Protein AF-A0A945E842-F1 (afdb_monomer_lite)

Sequence (77 aa):
MRKITTFLLLFIAFSCSTNNEIRGISLKAPLSENIDNFLKFTSKVLAPDGVNTIIFNIGWNYEFKSFPELTGPDALS

Structure (mmCIF, N/CA/C/O backbone):
data_AF-A0A945E842-F1
#
_entry.id   AF-A0A945E842-F1
#
loop_
_atom_site.group_PDB
_atom_site.id
_atom_site.type_symbol
_atom_site.label_atom_id
_atom_site.label_alt_id
_atom_site.label_comp_id
_atom_site.label_asym_id
_atom_site.label_entity_id
_atom_site.label_seq_id
_atom_site.pdbx_PDB_ins_code
_atom_site.Cartn_x
_atom_site.Cartn_y
_atom_site.Cartn_z
_atom_site.occupancy
_atom_site.B_iso_or_equiv
_atom_site.auth_seq_id
_atom_site.auth_comp_id
_atom_site.auth_asym_id
_atom_site.auth_atom_id
_atom_site.pdbx_PDB_model_num
ATOM 1 N N . MET A 1 1 ? 46.221 17.560 -12.458 1.00 62.59 1 MET A N 1
ATOM 2 C CA . MET A 1 1 ? 45.459 16.930 -11.354 1.00 62.59 1 MET A CA 1
ATOM 3 C C . MET A 1 1 ? 44.199 17.716 -10.986 1.00 62.59 1 MET A C 1
ATOM 5 O O . MET A 1 1 ? 43.133 17.132 -11.075 1.00 62.59 1 MET A O 1
ATOM 9 N N . ARG A 1 2 ? 44.262 19.035 -10.721 1.00 68.44 2 ARG A N 1
ATOM 10 C CA . ARG A 1 2 ? 43.087 19.865 -10.350 1.00 68.44 2 ARG A CA 1
ATOM 11 C C . ARG A 1 2 ? 41.878 19.754 -11.301 1.00 68.44 2 ARG A C 1
ATOM 13 O O . ARG A 1 2 ? 40.765 19.598 -10.829 1.00 68.44 2 ARG A O 1
ATOM 20 N N . LYS A 1 3 ? 42.097 19.746 -12.626 1.00 70.38 3 LYS A N 1
ATOM 21 C CA . LYS A 1 3 ? 41.021 19.611 -13.635 1.00 70.38 3 LYS A CA 1
ATOM 22 C C . LYS A 1 3 ? 40.297 18.256 -13.588 1.00 70.38 3 LYS A C 1
ATOM 24 O O . LYS A 1 3 ? 39.096 18.215 -13.805 1.00 70.38 3 LYS A O 1
ATOM 29 N N . ILE A 1 4 ? 41.015 17.174 -13.274 1.00 79.81 4 ILE A N 1
ATOM 30 C CA . ILE A 1 4 ? 40.448 15.819 -13.157 1.00 79.81 4 ILE A CA 1
ATOM 31 C C . ILE A 1 4 ? 39.596 15.733 -11.890 1.00 79.81 4 ILE A C 1
ATOM 33 O O . ILE A 1 4 ? 38.480 15.233 -11.932 1.00 79.81 4 ILE A O 1
ATOM 37 N N . THR A 1 5 ? 40.085 16.301 -10.785 1.00 77.50 5 THR A N 1
ATOM 38 C CA . THR A 1 5 ? 39.333 16.385 -9.528 1.00 77.50 5 THR A CA 1
ATOM 39 C C . THR A 1 5 ? 38.051 17.205 -9.692 1.00 77.50 5 THR A C 1
ATOM 41 O O . THR A 1 5 ? 37.001 16.796 -9.210 1.00 77.50 5 THR A O 1
ATOM 44 N N . THR A 1 6 ? 38.104 18.324 -10.424 1.00 78.75 6 THR A N 1
ATOM 45 C CA . THR A 1 6 ? 36.913 19.130 -10.737 1.00 78.75 6 THR A CA 1
ATOM 46 C C . THR A 1 6 ? 35.913 18.367 -11.607 1.00 78.75 6 THR A C 1
ATOM 48 O O . THR A 1 6 ? 34.717 18.432 -11.348 1.00 78.75 6 THR A O 1
ATOM 51 N N . PHE A 1 7 ? 36.387 17.612 -12.602 1.00 81.69 7 PHE A N 1
ATOM 52 C CA . PHE A 1 7 ? 35.519 16.810 -13.468 1.00 81.69 7 PHE A CA 1
ATOM 53 C C . PHE A 1 7 ? 34.834 15.671 -12.698 1.00 81.69 7 PHE A C 1
ATOM 55 O O . PHE A 1 7 ? 33.641 15.438 -12.866 1.00 81.69 7 PHE A O 1
ATOM 62 N N . LEU A 1 8 ? 35.568 15.018 -11.791 1.00 81.12 8 LEU A N 1
ATOM 63 C CA . LEU A 1 8 ? 35.040 13.969 -10.917 1.00 81.12 8 LEU A CA 1
ATOM 64 C C . LEU A 1 8 ? 33.975 14.511 -9.947 1.00 81.12 8 LEU A C 1
ATOM 66 O O . LEU A 1 8 ? 32.933 13.889 -9.770 1.00 81.12 8 LEU A O 1
ATOM 70 N N . LEU A 1 9 ? 34.200 15.697 -9.370 1.00 80.06 9 LEU A N 1
ATOM 71 C CA . LEU A 1 9 ? 33.225 16.371 -8.503 1.00 80.06 9 LEU A CA 1
ATOM 72 C C . LEU A 1 9 ? 31.938 16.751 -9.250 1.00 80.06 9 LEU A C 1
ATOM 74 O O . LEU A 1 9 ? 30.849 16.574 -8.707 1.00 80.06 9 LEU A O 1
ATOM 78 N N . LEU A 1 10 ? 32.043 17.216 -10.500 1.00 78.50 10 LEU A N 1
ATOM 79 C CA . LEU A 1 10 ? 30.868 17.517 -11.327 1.00 78.50 10 LEU A CA 1
ATOM 80 C C . LEU A 1 10 ? 30.046 16.255 -11.638 1.00 78.50 10 LEU A C 1
ATOM 82 O O . LEU A 1 10 ? 28.819 16.294 -11.611 1.00 78.50 10 LEU A O 1
ATOM 86 N N . PHE A 1 11 ? 30.719 15.132 -11.897 1.00 77.00 11 PHE A N 1
ATOM 87 C CA . PHE A 1 11 ? 30.072 13.857 -12.212 1.00 77.00 11 PHE A CA 1
ATOM 88 C C . PHE A 1 11 ? 29.292 13.287 -11.014 1.00 77.00 11 PHE A C 1
ATOM 90 O O . PHE A 1 11 ? 28.170 12.802 -11.166 1.00 77.00 11 PHE A O 1
ATOM 97 N N . ILE A 1 12 ? 29.845 13.413 -9.803 1.00 77.88 12 ILE A N 1
ATOM 98 C CA . ILE A 1 12 ? 29.179 12.994 -8.559 1.00 77.88 12 ILE A CA 1
ATOM 99 C C . ILE A 1 12 ? 27.937 13.855 -8.291 1.00 77.88 12 ILE A C 1
ATOM 101 O O . ILE A 1 12 ? 26.884 13.315 -7.958 1.00 77.88 12 ILE A O 1
ATOM 105 N N . ALA A 1 13 ? 28.028 15.176 -8.490 1.00 70.75 13 ALA A N 1
ATOM 106 C CA . ALA A 1 13 ? 26.891 16.079 -8.305 1.00 70.75 13 ALA A CA 1
ATOM 107 C C . ALA A 1 13 ? 25.732 15.773 -9.273 1.00 70.75 13 ALA A C 1
ATOM 109 O O . ALA A 1 13 ? 24.572 15.836 -8.876 1.00 70.75 13 ALA A O 1
ATOM 110 N N . PHE A 1 14 ? 26.034 15.378 -10.515 1.00 66.62 14 PHE A N 1
ATOM 111 C CA . PHE A 1 14 ? 25.018 15.011 -11.509 1.00 66.62 14 PHE A CA 1
ATOM 112 C C . PHE A 1 14 ? 24.324 13.670 -11.204 1.00 66.62 14 PHE A C 1
ATOM 114 O O . PHE A 1 14 ? 23.173 13.461 -11.575 1.00 66.62 14 PHE A O 1
ATOM 121 N N . SER A 1 15 ? 25.005 12.767 -10.494 1.00 66.75 15 SER A N 1
ATOM 122 C CA . SER A 1 15 ? 24.499 11.425 -10.164 1.00 66.75 15 SER A CA 1
ATOM 123 C C . SER A 1 15 ? 23.495 11.421 -9.001 1.00 66.75 15 SER A C 1
ATOM 125 O O . SER A 1 15 ? 22.813 10.424 -8.776 1.00 66.75 15 SER A O 1
ATOM 127 N N . CYS A 1 16 ? 23.394 12.523 -8.251 1.00 57.50 16 CYS A N 1
ATOM 128 C CA . CYS A 1 16 ? 22.541 12.636 -7.070 1.00 57.50 16 CYS A CA 1
ATOM 129 C C . CYS A 1 16 ? 21.233 13.369 -7.403 1.00 57.50 16 CYS A C 1
ATOM 131 O O . CYS A 1 16 ? 20.965 14.458 -6.907 1.00 57.50 16 CYS A O 1
ATOM 133 N N . SER A 1 17 ? 20.415 12.786 -8.276 1.00 60.22 17 SER A N 1
ATOM 134 C CA . SER A 1 17 ? 19.029 13.224 -8.474 1.00 60.22 17 SER A CA 1
ATOM 135 C C . SER A 1 17 ? 18.106 12.105 -8.000 1.00 60.22 17 SER A C 1
ATOM 137 O O . SER A 1 17 ? 17.744 11.222 -8.771 1.00 60.22 17 SER A O 1
ATOM 139 N N . THR A 1 18 ? 17.769 12.090 -6.707 1.00 65.31 18 THR A N 1
ATOM 140 C CA . THR A 1 18 ? 16.731 11.187 -6.190 1.00 65.31 18 THR A CA 1
ATOM 141 C C . THR A 1 18 ? 15.376 11.829 -6.463 1.00 65.31 18 THR A C 1
ATOM 143 O O . THR A 1 18 ? 14.992 12.810 -5.830 1.00 65.31 18 THR A O 1
ATOM 146 N N . ASN A 1 19 ? 14.672 11.330 -7.480 1.00 66.19 19 ASN A N 1
ATOM 147 C CA . ASN A 1 19 ? 13.332 11.807 -7.790 1.00 66.19 19 ASN A CA 1
ATOM 148 C C . ASN A 1 19 ? 12.344 11.174 -6.794 1.00 66.19 19 ASN A C 1
ATOM 150 O O . ASN A 1 19 ? 11.828 10.084 -7.024 1.00 66.19 19 ASN A O 1
ATOM 154 N N . ASN A 1 20 ? 12.139 11.837 -5.653 1.00 72.12 20 ASN A N 1
ATOM 155 C CA . ASN A 1 20 ? 11.232 11.409 -4.579 1.00 72.12 20 ASN A CA 1
ATOM 156 C C . ASN A 1 20 ? 9.780 11.843 -4.845 1.00 72.12 20 ASN A C 1
ATOM 158 O O . ASN A 1 20 ? 9.059 12.233 -3.926 1.00 72.12 20 ASN A O 1
ATOM 162 N N . GLU A 1 21 ? 9.354 11.834 -6.107 1.00 90.56 21 GLU A N 1
ATOM 163 C CA . GLU A 1 21 ? 7.980 12.167 -6.457 1.00 90.56 21 GLU A CA 1
ATOM 164 C C . GLU A 1 21 ? 7.023 11.107 -5.896 1.00 90.56 21 GLU A C 1
ATOM 166 O O . GLU A 1 21 ? 7.243 9.896 -6.014 1.00 90.56 21 GLU A O 1
ATOM 171 N N . ILE A 1 22 ? 5.938 11.563 -5.272 1.00 92.62 22 ILE A N 1
ATOM 172 C CA . ILE A 1 22 ? 4.863 10.679 -4.834 1.00 92.62 22 ILE A CA 1
ATOM 173 C C . ILE A 1 22 ? 4.089 10.249 -6.077 1.00 92.62 22 ILE A C 1
ATOM 175 O O . ILE A 1 22 ? 3.380 11.044 -6.691 1.00 92.62 22 ILE A O 1
ATOM 179 N N . ARG A 1 23 ? 4.190 8.967 -6.422 1.00 94.50 23 ARG A N 1
ATOM 180 C CA . ARG A 1 23 ? 3.414 8.343 -7.495 1.00 94.50 23 ARG A CA 1
ATOM 181 C C . ARG A 1 23 ? 2.336 7.498 -6.843 1.00 94.50 23 ARG A C 1
ATOM 183 O O . ARG A 1 23 ? 2.546 6.328 -6.523 1.00 94.50 23 ARG A O 1
ATOM 190 N N . GLY A 1 24 ? 1.220 8.161 -6.554 1.00 94.69 24 GLY A N 1
ATOM 191 C CA . GLY A 1 24 ? 0.124 7.616 -5.763 1.00 94.69 24 GLY A CA 1
ATOM 192 C C . GLY A 1 24 ? -1.033 7.058 -6.590 1.00 94.69 24 GLY A C 1
ATOM 193 O O . GLY A 1 24 ? -1.322 7.551 -7.677 1.00 94.69 24 GLY A O 1
ATOM 194 N N . ILE A 1 25 ? -1.743 6.077 -6.029 1.00 95.81 25 ILE A N 1
ATOM 195 C CA . ILE A 1 25 ? -3.047 5.606 -6.518 1.00 95.81 25 ILE A CA 1
ATOM 196 C C . ILE A 1 25 ? -4.052 5.517 -5.360 1.00 95.81 25 ILE A C 1
ATOM 198 O O . ILE A 1 25 ? -3.686 5.171 -4.237 1.00 95.81 25 ILE A O 1
ATOM 202 N N . SER A 1 26 ? -5.324 5.828 -5.626 1.00 95.94 26 SER A N 1
ATOM 203 C CA . SER A 1 26 ? -6.427 5.672 -4.667 1.00 95.94 26 SER A CA 1
ATOM 204 C C . SER A 1 26 ? -7.326 4.520 -5.101 1.00 95.94 26 SER A C 1
ATOM 206 O O . SER A 1 26 ? -7.796 4.500 -6.238 1.00 95.94 26 SER A O 1
ATOM 208 N N . LEU A 1 27 ? -7.540 3.547 -4.215 1.00 93.44 27 LEU A N 1
ATOM 209 C CA . LEU A 1 27 ? -8.304 2.328 -4.495 1.00 93.44 27 LEU A CA 1
ATOM 210 C C . LEU A 1 27 ? -9.205 1.976 -3.308 1.00 93.44 27 LEU A C 1
ATOM 212 O O . LEU A 1 27 ? -8.963 2.398 -2.176 1.00 93.44 27 LEU A O 1
ATOM 216 N N . LYS A 1 28 ? -10.254 1.188 -3.548 1.00 90.88 28 LYS A N 1
ATOM 217 C CA . LYS A 1 28 ? -10.995 0.539 -2.459 1.00 90.88 28 LYS A CA 1
ATOM 218 C C . LYS A 1 28 ? -10.113 -0.545 -1.834 1.00 90.88 28 LYS A C 1
ATOM 220 O O . LYS A 1 28 ? -9.372 -1.212 -2.556 1.00 90.88 28 LYS A O 1
ATOM 225 N N . ALA A 1 29 ? -10.188 -0.716 -0.515 1.00 89.50 29 ALA A N 1
ATOM 226 C CA . ALA A 1 29 ? -9.521 -1.838 0.138 1.00 89.50 29 ALA A CA 1
ATOM 227 C C . ALA A 1 29 ? -10.024 -3.177 -0.444 1.00 89.50 29 ALA A C 1
ATOM 229 O O . ALA A 1 29 ? -11.219 -3.291 -0.751 1.00 89.50 29 ALA A O 1
ATOM 230 N N . PRO A 1 30 ? -9.139 -4.171 -0.647 1.00 90.00 30 PRO A N 1
ATOM 231 C CA . PRO A 1 30 ? -9.555 -5.475 -1.146 1.00 90.00 30 PRO A CA 1
ATOM 232 C C . PRO A 1 30 ? -10.466 -6.168 -0.128 1.00 90.00 30 PRO A C 1
ATOM 234 O O . PRO A 1 30 ? -10.343 -5.953 1.071 1.00 90.00 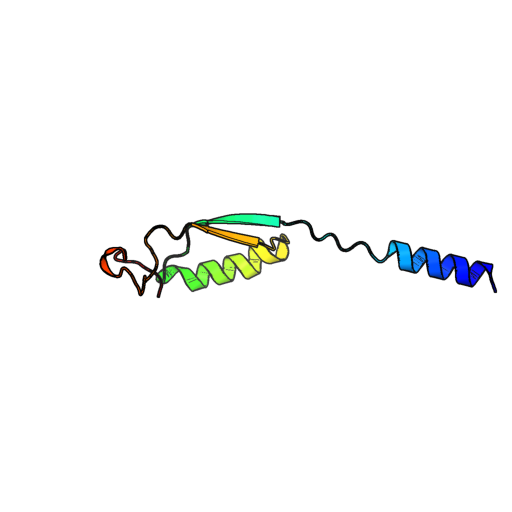30 PRO A O 1
ATOM 237 N N . LEU A 1 31 ? -11.367 -7.026 -0.599 1.00 87.25 31 LEU A N 1
ATOM 238 C CA . LEU A 1 31 ? -12.049 -7.973 0.287 1.00 87.25 31 LEU A CA 1
ATOM 239 C C . LEU A 1 31 ? -11.071 -9.078 0.703 1.00 87.25 31 LEU A C 1
ATOM 241 O O . LEU A 1 31 ? -10.118 -9.353 -0.033 1.00 87.25 31 LEU A O 1
ATOM 245 N N . SER A 1 32 ? -11.337 -9.751 1.824 1.00 87.31 32 SER A N 1
ATOM 246 C CA . SER A 1 32 ? -10.506 -10.854 2.333 1.00 87.31 32 SER A CA 1
ATOM 247 C C . SER A 1 32 ? -10.246 -11.935 1.276 1.00 87.31 32 SER A C 1
ATOM 249 O O . SER A 1 32 ? -9.115 -12.383 1.103 1.00 87.31 32 SER A O 1
ATOM 251 N N . GLU A 1 33 ? -11.262 -12.280 0.481 1.00 90.25 33 GLU A N 1
ATOM 252 C CA . GLU A 1 33 ? -11.165 -13.243 -0.629 1.00 90.25 33 GLU A CA 1
ATOM 253 C C . GLU A 1 33 ? -10.244 -12.798 -1.784 1.00 90.25 33 GLU A C 1
ATOM 255 O O . GLU A 1 33 ? -9.788 -13.620 -2.575 1.00 90.25 33 GLU A O 1
ATOM 260 N N . ASN A 1 34 ? -9.947 -11.500 -1.891 1.00 91.75 34 ASN A N 1
ATOM 261 C CA . ASN A 1 34 ? -9.209 -10.903 -3.004 1.00 91.75 34 ASN A CA 1
ATOM 262 C C . ASN A 1 34 ? -7.791 -10.448 -2.627 1.00 91.75 34 ASN A C 1
ATOM 264 O O . ASN A 1 34 ? -7.106 -9.859 -3.468 1.00 91.75 34 ASN A O 1
ATOM 268 N N . ILE A 1 35 ? -7.322 -10.734 -1.407 1.00 91.62 35 ILE A N 1
ATOM 269 C CA . ILE A 1 35 ? -5.983 -10.339 -0.936 1.00 91.62 35 ILE A CA 1
ATOM 270 C C . ILE A 1 35 ? -4.888 -10.863 -1.873 1.00 91.62 35 ILE A C 1
ATOM 272 O O . ILE A 1 35 ? -4.031 -10.092 -2.304 1.00 91.62 35 ILE A O 1
ATOM 276 N N . ASP A 1 36 ? -4.944 -12.130 -2.283 1.00 96.25 36 ASP A N 1
ATOM 277 C CA . ASP A 1 36 ? -3.932 -12.715 -3.174 1.00 96.25 36 ASP A CA 1
ATOM 278 C C . ASP A 1 36 ? -3.883 -1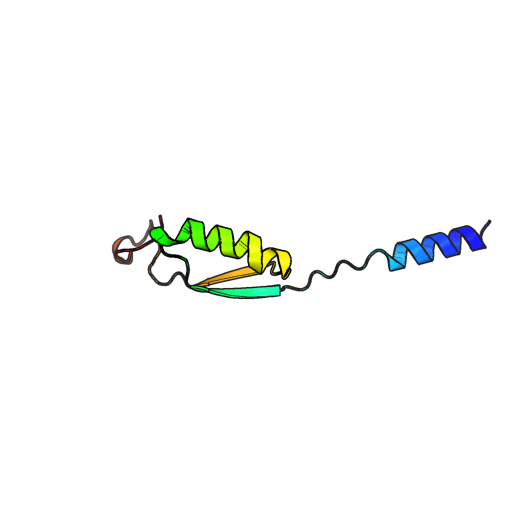2.033 -4.546 1.00 96.25 36 ASP A C 1
ATOM 280 O O . ASP A 1 36 ? -2.810 -11.822 -5.121 1.00 96.25 36 ASP A O 1
ATOM 284 N N . ASN A 1 37 ? -5.047 -11.669 -5.085 1.00 96.88 37 ASN A N 1
ATOM 285 C CA . ASN A 1 37 ? -5.139 -10.946 -6.350 1.00 96.88 37 ASN A CA 1
ATOM 286 C C . ASN A 1 37 ? -4.602 -9.523 -6.203 1.00 96.88 37 ASN A C 1
ATOM 288 O O . ASN A 1 37 ? -3.871 -9.054 -7.076 1.00 96.88 37 ASN A O 1
ATOM 292 N N . PHE A 1 38 ? -4.893 -8.868 -5.078 1.00 94.88 38 PHE A N 1
ATOM 293 C CA . PHE A 1 38 ? -4.339 -7.562 -4.756 1.00 94.88 38 PHE A CA 1
ATOM 294 C C . PHE A 1 38 ? -2.807 -7.608 -4.645 1.00 94.88 38 PHE A C 1
ATOM 296 O O . PHE A 1 38 ? -2.133 -6.793 -5.268 1.00 94.88 38 PHE A O 1
ATOM 303 N N . LEU A 1 39 ? -2.235 -8.600 -3.955 1.00 96.31 39 LEU A N 1
ATOM 304 C CA . LEU A 1 39 ? -0.780 -8.773 -3.845 1.00 96.31 39 LEU A CA 1
ATOM 305 C C . LEU A 1 39 ? -0.114 -9.056 -5.202 1.00 96.31 39 LEU A C 1
ATOM 307 O O . LEU A 1 39 ? 0.985 -8.574 -5.492 1.00 96.31 39 LEU A O 1
ATOM 311 N N . LYS A 1 40 ? -0.777 -9.815 -6.080 1.00 98.25 40 LYS A N 1
ATOM 312 C CA . LYS A 1 40 ? -0.309 -10.006 -7.461 1.00 98.25 40 LYS A CA 1
ATOM 313 C C . LYS A 1 40 ? -0.371 -8.702 -8.253 1.00 98.25 40 LYS A C 1
ATOM 315 O O . LYS A 1 40 ? 0.558 -8.414 -8.997 1.00 98.25 40 LYS A O 1
ATOM 320 N N . PHE A 1 41 ? -1.430 -7.912 -8.094 1.00 97.00 41 PHE A N 1
ATOM 321 C CA . PHE A 1 41 ? -1.581 -6.622 -8.762 1.00 97.00 41 PHE A CA 1
ATOM 322 C C . PHE A 1 41 ? -0.521 -5.610 -8.305 1.00 97.00 41 PHE A C 1
ATOM 324 O O . PHE A 1 41 ? 0.123 -4.979 -9.142 1.00 97.00 41 PHE A O 1
ATOM 331 N N . THR A 1 42 ? -0.263 -5.500 -6.999 1.00 96.00 42 THR A N 1
ATOM 332 C CA . THR A 1 42 ? 0.771 -4.597 -6.474 1.00 96.00 42 THR A CA 1
ATOM 333 C C . THR A 1 42 ? 2.157 -4.973 -6.989 1.00 96.00 42 THR A C 1
ATOM 335 O O . THR A 1 42 ? 2.881 -4.114 -7.483 1.00 96.00 42 THR A O 1
ATOM 338 N N . SER A 1 43 ? 2.511 -6.258 -6.936 1.00 97.44 43 SER A N 1
ATOM 339 C CA . SER A 1 43 ? 3.842 -6.734 -7.331 1.00 97.44 43 SER A CA 1
ATOM 340 C C . SER A 1 43 ? 4.073 -6.761 -8.842 1.00 97.44 43 SER A C 1
ATOM 342 O O . SER A 1 43 ? 5.183 -6.478 -9.286 1.00 97.44 43 SER A O 1
ATOM 344 N N . LYS A 1 44 ? 3.058 -7.106 -9.643 1.00 98.31 44 LYS A N 1
ATOM 345 C CA . LYS A 1 44 ? 3.208 -7.287 -11.098 1.00 98.31 44 LYS A CA 1
ATOM 346 C C . LYS A 1 44 ? 2.812 -6.074 -11.928 1.00 98.31 44 LYS A C 1
ATOM 348 O O . LYS A 1 44 ? 3.180 -6.030 -13.096 1.00 98.31 44 LYS A O 1
ATOM 353 N N . VAL A 1 45 ? 2.054 -5.136 -11.362 1.00 97.12 45 VAL A N 1
ATOM 354 C CA . VAL A 1 45 ? 1.560 -3.958 -12.088 1.00 97.12 45 VAL A CA 1
ATOM 355 C C . VAL A 1 45 ? 2.050 -2.681 -11.425 1.00 97.12 45 VAL A C 1
ATOM 357 O O . VAL A 1 45 ? 2.838 -1.959 -12.022 1.00 97.12 45 VAL A O 1
ATOM 360 N N . LEU A 1 46 ? 1.654 -2.426 -10.173 1.00 96.38 46 LEU A N 1
ATOM 361 C CA . LEU A 1 46 ? 1.928 -1.137 -9.526 1.00 96.38 46 LEU A CA 1
ATOM 362 C C . LEU A 1 46 ? 3.424 -0.892 -9.282 1.00 96.38 46 LEU A C 1
ATOM 364 O O . LEU A 1 46 ? 3.917 0.203 -9.550 1.00 96.38 46 LEU A O 1
ATOM 368 N N . ALA A 1 47 ? 4.153 -1.902 -8.800 1.00 95.38 47 ALA A N 1
ATOM 369 C CA . ALA A 1 47 ? 5.581 -1.776 -8.527 1.00 95.38 47 ALA A CA 1
ATOM 370 C C . ALA A 1 47 ? 6.418 -1.567 -9.809 1.00 95.38 47 ALA A C 1
ATOM 372 O O . ALA A 1 47 ? 7.215 -0.627 -9.822 1.00 95.38 47 ALA A O 1
ATOM 373 N N . PRO A 1 48 ? 6.230 -2.339 -10.902 1.00 97.19 48 PRO A N 1
ATOM 374 C CA . PRO A 1 48 ? 6.876 -2.052 -12.187 1.00 97.19 48 PRO A CA 1
ATOM 375 C C . PRO A 1 48 ? 6.538 -0.672 -12.755 1.00 97.19 48 PRO A C 1
ATOM 377 O O . PRO A 1 48 ? 7.416 -0.019 -13.314 1.00 97.19 48 PRO A O 1
ATOM 380 N N . ASP A 1 49 ? 5.305 -0.196 -12.553 1.00 95.56 49 ASP A N 1
ATOM 381 C CA . ASP A 1 49 ? 4.897 1.152 -12.959 1.00 95.56 49 ASP A CA 1
ATOM 382 C C . ASP A 1 49 ? 5.490 2.253 -12.075 1.00 95.56 49 ASP A C 1
ATOM 384 O O . ASP A 1 49 ? 5.331 3.428 -12.396 1.00 95.56 49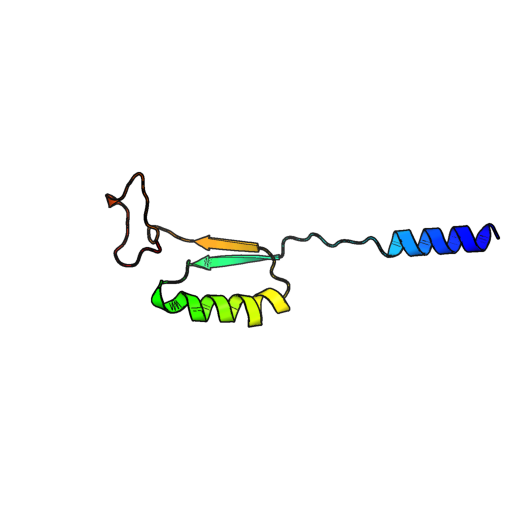 ASP A O 1
ATOM 388 N N . GLY A 1 50 ? 6.195 1.918 -10.990 1.00 94.56 50 GLY A N 1
ATOM 389 C CA . GLY A 1 50 ? 6.823 2.867 -10.071 1.00 94.56 50 GLY A CA 1
ATOM 390 C C . GLY A 1 50 ? 5.837 3.594 -9.156 1.00 94.56 50 GLY A C 1
ATOM 391 O O . GLY A 1 50 ? 6.156 4.677 -8.664 1.00 94.56 50 GLY A O 1
ATOM 392 N N . VAL A 1 51 ? 4.647 3.027 -8.935 1.00 95.75 51 VAL A N 1
ATOM 393 C CA . VAL A 1 51 ? 3.714 3.492 -7.902 1.00 95.75 51 VAL A CA 1
ATOM 394 C C . VAL A 1 51 ? 4.324 3.191 -6.537 1.00 95.75 51 VAL A C 1
ATOM 396 O O . VAL A 1 51 ? 4.685 2.053 -6.240 1.00 95.75 51 VAL A O 1
ATOM 399 N N . ASN A 1 52 ? 4.431 4.216 -5.698 1.00 94.00 52 ASN A N 1
ATOM 400 C CA . ASN A 1 52 ? 5.093 4.133 -4.394 1.00 94.00 52 ASN A CA 1
ATOM 401 C C . ASN A 1 52 ? 4.167 4.486 -3.223 1.00 94.00 52 ASN A C 1
ATOM 403 O O . ASN A 1 52 ? 4.591 4.431 -2.072 1.00 94.00 52 ASN A O 1
ATOM 407 N N . THR A 1 53 ? 2.912 4.846 -3.505 1.00 95.88 53 THR A N 1
ATOM 408 C CA . THR A 1 53 ? 1.924 5.218 -2.490 1.00 95.88 53 THR A CA 1
ATOM 409 C C . THR A 1 53 ? 0.544 4.687 -2.871 1.00 95.88 53 THR A C 1
ATOM 411 O O . THR A 1 53 ? 0.076 4.890 -3.989 1.00 95.88 53 THR A O 1
ATOM 414 N N . ILE A 1 54 ? -0.134 4.028 -1.931 1.00 95.44 54 ILE A N 1
ATOM 415 C CA . ILE A 1 54 ? -1.520 3.574 -2.088 1.00 95.44 54 ILE A CA 1
ATOM 416 C C . ILE A 1 54 ? -2.356 4.217 -0.985 1.00 95.44 54 ILE A C 1
ATOM 418 O O . ILE A 1 54 ? -2.037 4.086 0.195 1.00 95.44 54 ILE A O 1
ATOM 422 N N . ILE A 1 55 ? -3.435 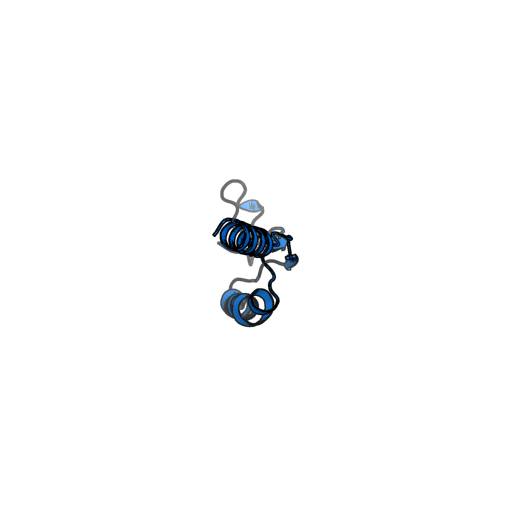4.894 -1.372 1.00 95.06 55 ILE A N 1
ATOM 423 C CA . ILE A 1 55 ? -4.461 5.391 -0.454 1.00 95.06 55 ILE A CA 1
ATOM 424 C C . ILE A 1 55 ? -5.637 4.420 -0.513 1.00 95.06 55 ILE A C 1
ATOM 426 O O . ILE A 1 55 ? -6.266 4.261 -1.562 1.00 95.06 55 ILE A O 1
ATOM 430 N N . PHE A 1 56 ? -5.938 3.770 0.611 1.00 92.94 56 PHE A N 1
ATOM 431 C CA . PHE A 1 56 ? -7.078 2.865 0.703 1.00 92.94 56 PHE A CA 1
ATOM 432 C C . PHE A 1 56 ? -8.334 3.555 1.211 1.00 92.94 56 PHE A C 1
ATOM 434 O O . PHE A 1 56 ? -8.361 4.145 2.288 1.00 92.94 56 PHE A O 1
ATOM 441 N N . ASN A 1 57 ? -9.415 3.361 0.468 1.00 90.12 57 ASN A N 1
ATOM 442 C CA . ASN A 1 57 ? -10.761 3.675 0.909 1.00 90.12 57 ASN A CA 1
ATOM 443 C C . ASN A 1 57 ? -11.332 2.427 1.593 1.00 90.12 57 ASN A C 1
ATOM 445 O O . ASN A 1 57 ? -11.825 1.517 0.921 1.00 90.12 57 ASN A O 1
ATOM 449 N N . ILE A 1 58 ? -11.202 2.371 2.922 1.00 85.12 58 ILE A N 1
ATOM 450 C CA . ILE A 1 58 ? -11.663 1.243 3.752 1.00 85.12 58 ILE A CA 1
ATOM 451 C C . ILE A 1 58 ? -13.161 1.316 4.080 1.00 85.12 58 ILE A C 1
ATOM 453 O O . ILE A 1 58 ? -13.803 0.283 4.236 1.00 85.12 58 ILE A O 1
ATOM 457 N N . GLY A 1 59 ? -13.747 2.518 4.147 1.00 83.06 59 GLY A N 1
ATOM 458 C CA . GLY A 1 59 ? -15.127 2.693 4.615 1.00 83.06 59 GLY A CA 1
ATOM 459 C C . GLY A 1 59 ? -15.342 2.027 5.981 1.00 83.06 59 GLY A C 1
ATOM 460 O O . GLY A 1 59 ? -14.576 2.274 6.908 1.00 83.06 59 GLY A O 1
ATOM 461 N N . TRP A 1 60 ? -16.349 1.154 6.063 1.00 83.69 60 TRP A N 1
ATOM 462 C CA . TRP A 1 60 ? -16.666 0.322 7.235 1.00 83.69 60 TRP A CA 1
ATOM 463 C C . TRP A 1 60 ? -16.126 -1.116 7.136 1.00 83.69 60 TRP A C 1
ATOM 465 O O . TRP A 1 60 ? -16.450 -1.969 7.959 1.00 83.69 60 TRP A O 1
ATOM 475 N N . ASN A 1 61 ? -15.300 -1.403 6.126 1.00 84.12 61 ASN A N 1
ATOM 476 C CA . ASN A 1 61 ? -14.759 -2.739 5.869 1.00 84.12 61 ASN A CA 1
ATOM 477 C C . ASN A 1 61 ? -13.456 -2.976 6.650 1.00 84.12 61 ASN A C 1
ATOM 479 O O . ASN A 1 61 ? -12.468 -3.456 6.095 1.00 84.12 61 ASN A O 1
ATOM 483 N N . TYR A 1 62 ? -13.449 -2.614 7.930 1.00 86.44 62 TYR A N 1
ATOM 484 C CA . TYR A 1 62 ? -12.332 -2.826 8.844 1.00 86.44 62 TYR A CA 1
ATOM 485 C C . TYR A 1 62 ? -12.858 -3.180 10.236 1.00 86.44 62 TYR A C 1
ATOM 487 O O . TYR A 1 62 ? -13.855 -2.613 10.679 1.00 86.44 62 TYR A O 1
ATOM 495 N N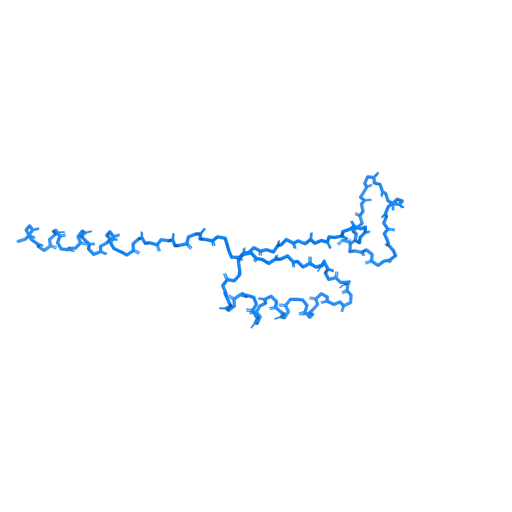 . GLU A 1 63 ? -12.194 -4.103 10.925 1.00 88.25 63 GLU A N 1
ATOM 496 C CA . GLU A 1 63 ? -12.559 -4.497 12.285 1.00 88.25 63 GLU A CA 1
ATOM 497 C C . GLU A 1 63 ? -12.099 -3.449 13.312 1.00 88.25 63 GLU A C 1
ATOM 499 O O . GLU A 1 63 ? -10.965 -3.434 13.808 1.00 88.25 63 GLU A O 1
ATOM 504 N N . PHE A 1 64 ? -13.000 -2.526 13.656 1.00 88.62 64 PHE A N 1
ATOM 505 C CA . PHE A 1 64 ? -12.713 -1.473 14.629 1.00 88.62 64 PHE A CA 1
ATOM 506 C C . PHE A 1 64 ? -12.755 -2.016 16.061 1.00 88.62 64 PHE A C 1
ATOM 508 O O . PHE A 1 64 ? -13.802 -2.408 16.566 1.00 88.62 64 PHE A O 1
ATOM 515 N N . LYS A 1 65 ? -11.628 -1.938 16.778 1.00 89.75 65 LYS A N 1
ATOM 516 C CA . LYS A 1 65 ? -11.553 -2.372 18.188 1.00 89.75 65 LYS A CA 1
ATOM 517 C C . LYS A 1 65 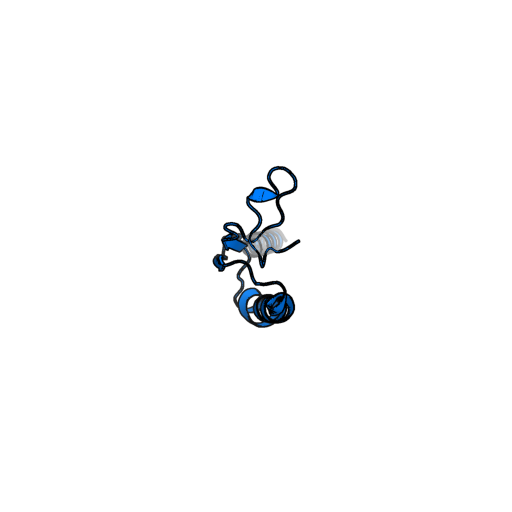? -12.390 -1.515 19.142 1.00 89.75 65 LYS A C 1
ATOM 519 O O . LYS A 1 65 ? -12.922 -2.035 20.115 1.00 89.75 65 LYS A O 1
ATOM 524 N N . SER A 1 66 ? -12.471 -0.208 18.888 1.00 93.31 66 SER A N 1
ATOM 525 C CA . SER A 1 66 ? -13.168 0.740 19.773 1.00 93.31 66 SER A CA 1
ATOM 526 C C . SER A 1 66 ? -14.661 0.873 19.478 1.00 93.31 66 SER A C 1
ATOM 528 O O . SER A 1 66 ? -15.412 1.194 20.390 1.00 93.31 66 SER A O 1
ATOM 530 N N . PHE A 1 67 ? -15.075 0.634 18.229 1.00 90.56 67 PHE A N 1
ATOM 531 C CA . PHE A 1 67 ? -16.469 0.742 17.777 1.00 90.56 67 PHE A CA 1
ATOM 532 C C . PHE A 1 67 ? -16.863 -0.483 16.933 1.00 90.56 67 PHE A C 1
ATOM 534 O O . PHE A 1 67 ? -17.051 -0.358 15.717 1.00 90.56 67 PHE A O 1
ATOM 541 N N . PRO A 1 68 ? -16.930 -1.687 17.534 1.00 90.44 68 PRO A N 1
ATOM 542 C CA . PRO A 1 68 ? -17.196 -2.922 16.799 1.00 90.44 68 PRO A CA 1
ATOM 543 C C . PRO A 1 68 ? -18.534 -2.911 16.052 1.00 90.44 68 PRO A C 1
ATOM 545 O O . PRO A 1 68 ? -18.653 -3.560 15.017 1.00 90.44 68 PRO A O 1
ATOM 548 N N . GLU A 1 69 ? -19.520 -2.147 16.528 1.00 91.88 69 GLU A N 1
ATOM 549 C CA . GLU A 1 69 ? -20.846 -1.991 15.921 1.00 91.88 69 GLU A CA 1
ATOM 550 C C . GLU A 1 69 ? -20.823 -1.367 14.520 1.00 91.88 69 GLU A C 1
ATOM 552 O O . GLU A 1 69 ? -21.801 -1.466 13.782 1.00 91.88 69 GLU A O 1
ATOM 557 N N . LEU A 1 70 ? -19.709 -0.737 14.145 1.00 88.88 70 LEU A N 1
ATOM 558 C CA . LEU A 1 70 ? -19.506 -0.134 12.832 1.00 88.88 70 LEU A CA 1
ATOM 559 C C . LEU A 1 70 ? -18.860 -1.102 11.827 1.00 88.88 70 LEU A C 1
ATOM 561 O O . LEU A 1 70 ? -18.635 -0.728 10.679 1.00 88.88 70 LEU A O 1
ATOM 565 N N . THR A 1 71 ? -18.548 -2.332 12.244 1.00 87.69 71 THR A N 1
ATOM 566 C CA . THR A 1 71 ? -17.889 -3.343 11.407 1.00 87.69 71 THR A CA 1
ATOM 567 C C . THR A 1 71 ? -18.879 -3.921 10.397 1.00 87.69 71 THR A C 1
ATOM 569 O O . THR A 1 71 ? -19.890 -4.519 10.768 1.00 87.69 71 THR A O 1
ATOM 572 N N . GLY A 1 72 ? -18.593 -3.743 9.105 1.00 83.12 72 GLY A N 1
ATOM 573 C CA . GLY A 1 72 ? -19.364 -4.366 8.030 1.00 83.12 72 GLY A CA 1
ATOM 574 C C . GLY A 1 72 ? -19.181 -5.893 7.976 1.00 83.12 72 GLY A C 1
ATOM 575 O O . GLY A 1 72 ? -18.191 -6.410 8.487 1.00 83.12 72 GLY A O 1
ATOM 576 N N . PRO A 1 73 ? -20.097 -6.630 7.322 1.00 81.44 73 PRO A N 1
ATOM 577 C CA . PRO A 1 73 ? -20.071 -8.098 7.282 1.00 81.44 73 PRO A CA 1
ATOM 578 C C . PRO A 1 73 ? -18.809 -8.691 6.632 1.00 81.44 73 PRO A C 1
ATOM 580 O O . PRO A 1 73 ? -18.411 -9.793 6.990 1.00 81.44 73 PRO A O 1
ATOM 583 N N . ASP A 1 74 ? -18.166 -7.949 5.726 1.00 80.38 74 ASP A N 1
ATOM 584 C CA . ASP A 1 74 ? -16.973 -8.376 4.980 1.00 80.38 74 ASP A CA 1
ATOM 585 C C . ASP A 1 74 ? -15.730 -7.552 5.364 1.00 80.38 74 ASP A C 1
ATOM 587 O O . ASP A 1 74 ? -14.895 -7.215 4.517 1.00 80.38 74 ASP A O 1
ATOM 591 N N . ALA A 1 75 ? -15.652 -7.121 6.624 1.00 82.19 75 ALA A N 1
ATOM 592 C CA . ALA A 1 75 ? -14.536 -6.326 7.112 1.00 82.19 75 ALA A CA 1
ATOM 593 C C . ALA A 1 75 ? -13.212 -7.105 7.099 1.00 82.19 75 ALA A C 1
ATOM 595 O O . ALA A 1 75 ? -13.170 -8.313 7.318 1.00 82.19 75 ALA A O 1
ATOM 596 N N . LEU A 1 76 ? -12.121 -6.382 6.842 1.00 80.06 76 LEU A N 1
ATOM 597 C CA . LEU A 1 76 ? -10.768 -6.898 7.020 1.00 80.06 76 LEU A CA 1
ATOM 598 C C . LEU A 1 76 ? -10.380 -6.842 8.505 1.00 80.06 76 LEU A C 1
ATOM 600 O O . LEU A 1 76 ? -10.562 -5.797 9.141 1.00 80.06 76 LEU A O 1
ATOM 604 N N . SER A 1 77 ? -9.816 -7.941 9.010 1.00 74.50 77 SER A N 1
ATOM 605 C CA . SER A 1 77 ? -9.250 -8.075 10.362 1.00 74.50 77 SER A CA 1
ATOM 606 C C . SER A 1 77 ? -7.810 -7.566 10.469 1.00 74.50 77 SER A C 1
ATOM 608 O O . SER A 1 77 ? -7.045 -7.718 9.485 1.00 74.50 77 SER A O 1
#

pLDDT: mean 86.18, std 10.32, range [57.5, 98.31]

Secondary structure (DSSP, 8-state):
-HHHHHHHHHHHHHH--------EEEEEPPPGGGHHHHHHHIIIIITTTT--EEEEE-TT-B--SS-GGG--TT-B-

Radius of gyration: 22.24 Å; chains: 1; bounding box: 66×33×33 Å

Foldseek 3Di:
DVVVVVVVVVVVVVVPDDPPDQQEDEDEDDFPVCVVVVVCCCVVPCVVVVHDYYHYDQQLQACDPVCNVSHDPRHDD